Protein AF-A0A9D4KHH5-F1 (afdb_monomer)

Structure (mmCIF, N/CA/C/O backbone):
data_AF-A0A9D4KHH5-F1
#
_entry.id   AF-A0A9D4KHH5-F1
#
loop_
_atom_site.group_PDB
_atom_site.id
_atom_site.type_symbol
_atom_site.label_atom_id
_atom_site.label_alt_id
_atom_site.label_comp_id
_atom_site.label_asym_id
_atom_site.label_entity_id
_atom_site.label_seq_id
_atom_site.pdbx_PDB_ins_code
_atom_site.Cartn_x
_atom_site.Cartn_y
_atom_site.Cartn_z
_atom_site.occupancy
_atom_site.B_iso_or_equiv
_atom_site.auth_seq_id
_atom_site.auth_comp_id
_atom_site.auth_asym_id
_atom_site.auth_atom_id
_atom_site.pdbx_PDB_model_num
ATOM 1 N N . MET A 1 1 ? 0.665 -9.490 40.326 1.00 62.44 1 MET A N 1
ATOM 2 C CA . MET A 1 1 ? 1.681 -9.257 39.270 1.00 62.44 1 MET A CA 1
ATOM 3 C C . MET A 1 1 ? 1.152 -9.661 37.899 1.00 62.44 1 MET A C 1
ATOM 5 O O . MET A 1 1 ? 1.237 -8.865 36.976 1.00 62.44 1 MET A O 1
ATOM 9 N N . GLU A 1 2 ? 0.534 -10.835 37.781 1.00 81.31 2 GLU A N 1
ATOM 10 C CA . GLU A 1 2 ? 0.020 -11.368 36.510 1.00 81.31 2 GLU A CA 1
ATOM 11 C C . GLU A 1 2 ? -1.128 -10.551 35.894 1.00 81.31 2 GLU A C 1
ATOM 13 O O . GLU A 1 2 ? -1.063 -10.208 34.720 1.00 81.31 2 GLU A O 1
ATOM 18 N N . GLN A 1 3 ? -2.098 -10.099 36.699 1.00 80.06 3 GLN A N 1
ATOM 19 C CA . GLN A 1 3 ? -3.195 -9.236 36.224 1.00 80.06 3 GLN A CA 1
ATOM 20 C C . GLN A 1 3 ? -2.710 -7.899 35.640 1.00 80.06 3 GLN A C 1
ATOM 22 O O . GLN A 1 3 ? -3.176 -7.488 34.585 1.00 80.06 3 GLN A O 1
ATOM 27 N N . LYS A 1 4 ? -1.727 -7.242 36.275 1.00 83.12 4 LYS A N 1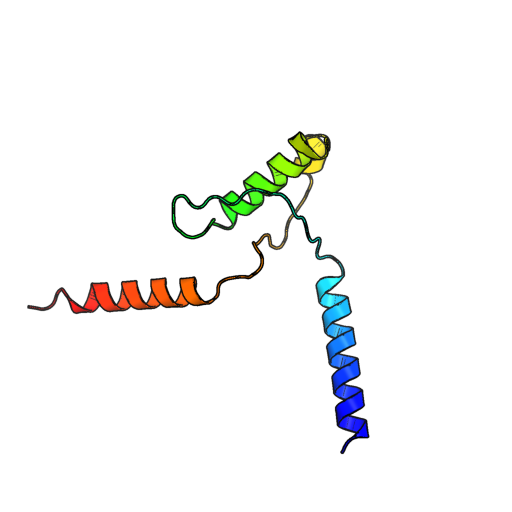
ATOM 28 C CA . LYS A 1 4 ? -1.132 -6.000 35.744 1.00 83.12 4 LYS A CA 1
ATOM 29 C C . LYS A 1 4 ? -0.375 -6.245 34.437 1.00 83.12 4 LYS A C 1
ATOM 31 O O . LYS A 1 4 ? -0.403 -5.412 33.543 1.00 83.12 4 LYS A O 1
ATOM 36 N N . ARG A 1 5 ? 0.293 -7.396 34.316 1.00 86.12 5 ARG A N 1
ATOM 37 C CA . ARG A 1 5 ? 1.005 -7.783 33.094 1.00 86.12 5 ARG A CA 1
ATOM 38 C C . ARG A 1 5 ? 0.033 -8.047 31.941 1.00 86.12 5 ARG A C 1
ATOM 40 O O . ARG A 1 5 ? 0.316 -7.628 30.823 1.00 86.12 5 ARG A O 1
ATOM 47 N N . GLN A 1 6 ? -1.104 -8.681 32.226 1.00 88.56 6 GLN A N 1
ATOM 48 C CA . GLN A 1 6 ? -2.170 -8.881 31.247 1.00 88.56 6 GLN A CA 1
ATOM 49 C C . GLN A 1 6 ? -2.774 -7.545 30.807 1.00 88.56 6 GLN A C 1
ATOM 51 O O . GLN A 1 6 ? -2.826 -7.270 29.615 1.00 88.56 6 GLN A O 1
ATOM 56 N N . GLN A 1 7 ? -3.106 -6.671 31.760 1.00 89.12 7 GLN A N 1
ATOM 57 C CA . GLN A 1 7 ? -3.631 -5.338 31.467 1.00 89.12 7 GLN A CA 1
ATOM 58 C C . GLN A 1 7 ? -2.691 -4.534 30.552 1.00 89.12 7 GLN A C 1
ATOM 60 O O . GLN A 1 7 ? -3.134 -3.968 29.558 1.00 89.12 7 GLN A O 1
ATOM 65 N N . PHE A 1 8 ? -1.382 -4.535 30.827 1.00 89.19 8 PHE A N 1
ATOM 66 C CA . PHE A 1 8 ? -0.417 -3.858 29.956 1.00 89.19 8 PHE A CA 1
ATOM 67 C C . PHE A 1 8 ? -0.302 -4.497 28.571 1.00 89.19 8 PHE A C 1
ATOM 69 O O . PHE A 1 8 ? -0.104 -3.790 27.584 1.00 89.19 8 PHE A O 1
ATOM 76 N N . SER A 1 9 ? -0.423 -5.821 28.474 1.00 91.69 9 SER A N 1
ATOM 77 C CA . SER A 1 9 ? -0.449 -6.506 27.181 1.00 91.69 9 SER A CA 1
ATOM 78 C C . SER A 1 9 ? -1.640 -6.046 26.338 1.00 91.69 9 SER A C 1
ATOM 80 O O . SER A 1 9 ? -1.479 -5.748 25.153 1.00 91.69 9 SER A O 1
ATOM 82 N N . ASP A 1 10 ? -2.811 -5.934 26.961 1.00 90.31 10 ASP A N 1
ATOM 83 C CA . ASP A 1 10 ? -4.045 -5.520 26.298 1.00 90.31 10 ASP A CA 1
ATOM 84 C C . ASP A 1 10 ? -3.983 -4.040 25.881 1.00 90.31 10 ASP A C 1
ATOM 86 O O . ASP A 1 10 ? -4.334 -3.699 24.751 1.00 90.31 10 ASP A O 1
ATOM 90 N N . GLU A 1 11 ? -3.437 -3.165 26.732 1.00 91.12 11 GLU A N 1
ATOM 91 C CA . GLU A 1 11 ? -3.195 -1.752 26.404 1.00 91.12 11 GLU A CA 1
ATOM 92 C C . GLU A 1 11 ? -2.212 -1.590 25.232 1.00 91.12 11 GLU A C 1
ATOM 94 O O . GLU A 1 11 ? -2.457 -0.807 24.311 1.00 91.12 11 GLU A O 1
ATOM 99 N N . ILE A 1 12 ? -1.120 -2.364 25.204 1.00 90.06 12 ILE A N 1
ATOM 100 C CA . ILE A 1 12 ? -0.161 -2.352 24.089 1.00 90.06 12 ILE A CA 1
ATOM 101 C C . ILE A 1 12 ? -0.826 -2.831 22.796 1.00 90.06 12 ILE A C 1
ATOM 103 O O . ILE A 1 12 ? -0.612 -2.236 21.735 1.00 90.06 12 ILE A O 1
ATOM 107 N N . ALA A 1 13 ? -1.619 -3.902 22.859 1.00 85.44 13 ALA A N 1
ATOM 108 C CA . ALA A 1 13 ? -2.347 -4.413 21.703 1.00 85.44 13 ALA A CA 1
ATOM 109 C C . ALA A 1 13 ? -3.340 -3.370 21.172 1.00 85.44 13 ALA A C 1
ATOM 111 O O . ALA A 1 13 ? -3.390 -3.115 19.965 1.00 85.44 13 ALA A O 1
ATOM 112 N N . TYR A 1 14 ? -4.057 -2.702 22.076 1.00 86.62 14 TYR A N 1
ATOM 113 C CA . TYR A 1 14 ? -4.972 -1.623 21.741 1.00 86.62 14 TYR A CA 1
ATOM 114 C C . TYR A 1 14 ? -4.250 -0.458 21.052 1.00 86.62 14 TYR A C 1
ATOM 116 O O . TYR A 1 14 ? -4.635 -0.073 19.946 1.00 86.62 14 TYR A O 1
ATOM 124 N N . LEU A 1 15 ? -3.158 0.052 21.626 1.00 84.38 15 LEU A N 1
ATOM 125 C CA . LEU A 1 15 ? -2.391 1.154 21.035 1.00 84.38 15 LEU A CA 1
ATOM 126 C C . LEU A 1 15 ? -1.823 0.799 19.654 1.00 84.38 15 LEU A C 1
ATOM 128 O O . LEU A 1 15 ? -1.888 1.617 18.736 1.00 84.38 15 LEU A O 1
ATOM 132 N N . LYS A 1 16 ? -1.330 -0.433 19.470 1.00 80.50 16 LYS A N 1
ATOM 133 C CA . LYS A 1 16 ? -0.886 -0.925 18.155 1.00 80.50 16 LYS A CA 1
ATOM 134 C C . LYS A 1 16 ? -2.027 -0.971 17.143 1.00 80.50 16 LYS A C 1
ATOM 136 O O . LYS A 1 16 ? -1.833 -0.593 15.992 1.00 80.50 16 LYS A O 1
ATOM 141 N N . SER A 1 17 ? -3.214 -1.415 17.554 1.00 78.12 17 SER A N 1
ATOM 142 C CA . SER A 1 17 ? -4.376 -1.451 16.660 1.00 78.12 17 SER A CA 1
ATOM 143 C C . SER A 1 17 ? -4.773 -0.050 16.187 1.00 78.12 17 SER A C 1
ATOM 145 O O . SER A 1 17 ? -5.097 0.131 15.017 1.00 78.12 17 SER A O 1
ATOM 147 N N . GLN A 1 18 ? -4.687 0.954 17.070 1.00 78.19 18 GLN A N 1
ATOM 148 C CA . GLN A 1 18 ? -5.002 2.336 16.718 1.00 78.19 18 GLN A CA 1
ATOM 149 C C . GLN A 1 18 ? -3.922 2.958 15.830 1.00 78.19 18 GLN A C 1
ATOM 151 O O . GLN A 1 18 ? -4.263 3.649 14.874 1.00 78.19 18 GLN A O 1
ATOM 156 N N . SER A 1 19 ? -2.637 2.680 16.081 1.00 73.06 19 SER A N 1
ATOM 157 C CA . SER A 1 19 ? -1.556 3.231 15.254 1.00 73.06 19 SER A CA 1
ATOM 158 C C . SER A 1 19 ? -1.506 2.637 13.845 1.00 73.06 19 SER A C 1
ATOM 160 O O . SER A 1 19 ? -1.086 3.315 12.914 1.00 73.06 19 SER A O 1
ATOM 162 N N . MET A 1 20 ? -1.957 1.391 13.665 1.00 74.94 20 MET A N 1
ATOM 163 C CA . MET A 1 20 ? -1.988 0.729 12.356 1.00 74.94 20 MET A CA 1
ATOM 164 C C . MET A 1 20 ? -3.312 0.888 11.608 1.00 74.94 20 MET A C 1
ATOM 166 O O . MET A 1 20 ? -3.428 0.409 10.484 1.00 74.94 20 MET A O 1
ATOM 170 N N . ARG A 1 21 ? -4.310 1.551 12.199 1.00 72.19 21 ARG A N 1
ATOM 171 C CA . ARG A 1 21 ? -5.681 1.593 11.670 1.00 72.19 21 ARG A CA 1
ATOM 172 C C . ARG A 1 21 ? -5.789 2.200 10.269 1.00 72.19 21 ARG A C 1
ATOM 174 O O . ARG A 1 21 ? -6.673 1.813 9.514 1.00 72.19 21 ARG A O 1
ATOM 181 N N . ASN A 1 22 ? -4.871 3.103 9.929 1.00 70.62 22 ASN A N 1
ATOM 182 C CA . ASN A 1 22 ? -4.805 3.761 8.623 1.00 70.62 22 ASN A CA 1
ATOM 183 C C . ASN A 1 22 ? -3.693 3.199 7.722 1.00 70.62 22 ASN A C 1
ATOM 185 O O . ASN A 1 22 ? -3.468 3.716 6.630 1.00 70.62 22 ASN A O 1
ATOM 189 N N . ASN A 1 23 ? -2.985 2.154 8.160 1.00 82.31 23 ASN A N 1
ATOM 190 C CA . ASN A 1 23 ? -1.935 1.546 7.357 1.00 82.31 23 ASN A CA 1
ATOM 191 C C . ASN A 1 23 ? -2.559 0.568 6.364 1.00 82.31 23 ASN A C 1
ATOM 193 O O . ASN A 1 23 ? -3.251 -0.374 6.749 1.00 82.31 23 ASN A O 1
ATOM 197 N N . LEU A 1 24 ? -2.268 0.767 5.082 1.00 85.69 24 LEU A N 1
ATOM 198 C CA . LEU A 1 24 ? -2.629 -0.167 4.023 1.00 85.69 24 LEU A CA 1
ATOM 199 C C . LEU A 1 24 ? -1.415 -1.021 3.662 1.00 85.69 24 LEU A C 1
ATOM 201 O O . LEU A 1 24 ? -0.307 -0.507 3.506 1.00 85.69 24 LEU A O 1
ATOM 205 N N . ILE A 1 25 ? -1.636 -2.326 3.512 1.00 87.81 25 ILE A N 1
ATOM 206 C CA . ILE A 1 25 ? -0.622 -3.262 3.027 1.00 87.81 25 ILE A CA 1
ATOM 207 C C . ILE A 1 25 ? -0.978 -3.615 1.589 1.00 87.81 25 ILE A C 1
ATOM 209 O O . ILE A 1 25 ? -2.046 -4.165 1.328 1.00 87.81 25 ILE A O 1
ATOM 213 N N . LEU A 1 26 ? -0.069 -3.301 0.669 1.00 88.62 26 LEU A N 1
ATOM 214 C CA . LEU A 1 26 ? -0.176 -3.672 -0.737 1.00 88.62 26 LEU A CA 1
ATOM 215 C C . LEU A 1 26 ? 0.905 -4.696 -1.078 1.00 88.62 26 LEU A C 1
ATOM 217 O O . LEU A 1 26 ? 2.046 -4.588 -0.626 1.00 88.62 26 LEU A O 1
ATOM 221 N N . THR A 1 27 ? 0.537 -5.692 -1.875 1.00 89.50 27 THR A N 1
ATOM 222 C CA . THR A 1 27 ? 1.418 -6.781 -2.313 1.00 89.50 27 THR A CA 1
ATOM 223 C C . THR A 1 27 ? 1.459 -6.845 -3.840 1.00 89.50 27 THR A C 1
ATOM 225 O O . THR A 1 27 ? 0.628 -6.247 -4.517 1.00 89.50 27 THR A O 1
ATOM 228 N N . GLY A 1 28 ? 2.455 -7.538 -4.402 1.00 87.44 28 GLY A N 1
ATOM 229 C CA . GLY A 1 28 ? 2.584 -7.692 -5.860 1.00 87.44 28 GLY A CA 1
ATOM 230 C C . GLY A 1 28 ? 3.162 -6.4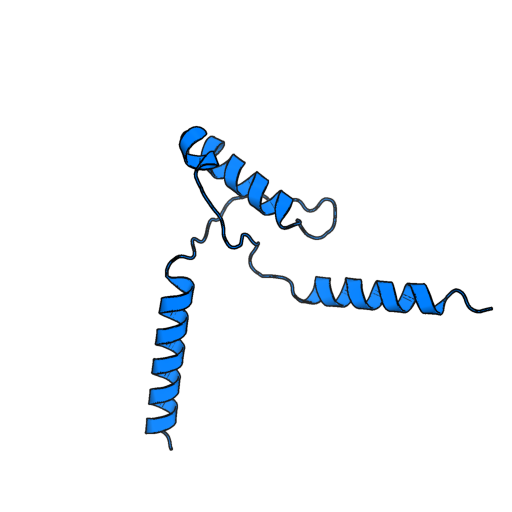76 -6.597 1.00 87.44 28 GLY A C 1
ATOM 231 O O . GLY A 1 28 ? 3.052 -6.389 -7.817 1.00 87.44 28 GLY A O 1
ATOM 232 N N . ILE A 1 29 ? 3.782 -5.538 -5.875 1.00 90.19 29 ILE A N 1
ATOM 233 C CA . ILE A 1 29 ? 4.549 -4.431 -6.458 1.00 90.19 29 ILE A CA 1
ATOM 234 C C . ILE A 1 29 ? 6.012 -4.874 -6.535 1.00 90.19 29 ILE A C 1
ATOM 236 O O . ILE A 1 29 ? 6.622 -5.133 -5.498 1.00 90.19 29 ILE A O 1
ATOM 240 N N . GLU A 1 30 ? 6.587 -4.945 -7.731 1.00 88.25 30 GLU A N 1
ATOM 241 C CA . GLU A 1 30 ? 7.980 -5.371 -7.925 1.00 88.25 30 GLU A CA 1
ATOM 242 C C . GLU A 1 30 ? 8.975 -4.386 -7.288 1.00 88.25 30 GLU A C 1
ATOM 244 O O . GLU A 1 30 ? 8.793 -3.165 -7.348 1.00 88.25 30 GLU A O 1
ATOM 249 N N . GLU A 1 31 ? 10.033 -4.903 -6.664 1.00 83.88 31 GLU A N 1
ATOM 250 C CA . GLU A 1 31 ? 11.088 -4.103 -6.023 1.00 83.88 31 GLU A CA 1
ATOM 251 C C . GLU A 1 31 ? 12.128 -3.617 -7.037 1.00 83.88 31 GLU A C 1
ATOM 253 O O . GLU A 1 31 ? 12.353 -4.240 -8.072 1.00 83.88 31 GLU A O 1
ATOM 258 N N . ASP A 1 32 ? 12.727 -2.451 -6.782 1.00 81.56 32 ASP A N 1
ATOM 259 C CA . ASP A 1 32 ? 13.865 -1.964 -7.564 1.00 81.56 32 ASP A CA 1
ATOM 260 C C . ASP A 1 32 ? 15.158 -2.368 -6.859 1.00 81.56 32 ASP A C 1
ATOM 262 O O . ASP A 1 32 ? 15.609 -1.714 -5.917 1.00 81.56 32 ASP A O 1
ATOM 266 N N . ASN A 1 33 ? 15.749 -3.467 -7.321 1.00 71.81 33 ASN A N 1
ATOM 267 C CA . ASN A 1 33 ? 16.957 -4.031 -6.722 1.00 71.81 33 ASN A CA 1
ATOM 268 C C . ASN A 1 33 ? 18.252 -3.463 -7.320 1.00 71.81 33 ASN A C 1
ATOM 270 O O . ASN A 1 33 ? 19.340 -3.909 -6.956 1.00 71.81 33 ASN A O 1
ATOM 274 N N . SER A 1 34 ? 18.164 -2.458 -8.197 1.00 71.94 34 SER A N 1
ATOM 275 C CA . SER A 1 34 ? 19.314 -1.913 -8.933 1.00 71.94 34 SER A CA 1
ATOM 276 C C . SER A 1 34 ? 20.415 -1.347 -8.025 1.00 71.94 34 SER A C 1
ATOM 278 O O . SER A 1 34 ? 21.579 -1.320 -8.415 1.00 71.94 34 SER A O 1
ATOM 280 N N . GLN A 1 35 ? 20.067 -0.889 -6.814 1.00 60.44 35 GLN A N 1
ATOM 281 C CA . GLN A 1 35 ? 21.004 -0.285 -5.852 1.00 60.44 35 GLN A CA 1
ATOM 282 C C . GLN A 1 35 ? 20.939 -0.914 -4.447 1.00 60.44 35 GLN A C 1
ATOM 284 O O . GLN A 1 35 ? 21.281 -0.280 -3.448 1.00 60.44 35 GLN A O 1
ATOM 289 N N . GLY A 1 36 ? 20.509 -2.173 -4.347 1.00 64.75 36 GLY A N 1
ATOM 290 C CA . GLY A 1 36 ? 20.484 -2.934 -3.093 1.00 64.75 36 GLY A CA 1
ATOM 291 C C . GLY A 1 36 ? 19.252 -2.690 -2.220 1.00 64.75 36 GLY A C 1
ATOM 292 O O . GLY A 1 36 ? 18.661 -3.662 -1.772 1.00 64.75 36 GLY A O 1
ATOM 293 N N . ASN A 1 37 ? 18.830 -1.437 -2.009 1.00 67.88 37 ASN A N 1
ATOM 294 C CA . ASN A 1 37 ? 17.532 -1.123 -1.400 1.00 67.88 37 ASN A CA 1
ATOM 295 C C . ASN A 1 37 ? 16.802 -0.036 -2.180 1.00 67.88 37 ASN A C 1
ATOM 297 O O . ASN A 1 37 ? 17.361 1.024 -2.466 1.00 67.88 37 ASN A O 1
ATOM 301 N N . GLU A 1 38 ? 15.522 -0.278 -2.433 1.00 77.56 38 GLU A N 1
ATOM 302 C CA . GLU A 1 38 ? 14.625 0.704 -3.021 1.00 77.56 38 GLU A CA 1
ATOM 303 C C . GLU A 1 38 ? 14.466 1.904 -2.073 1.00 77.56 38 GLU A C 1
ATOM 305 O O . GLU A 1 38 ? 14.147 1.760 -0.889 1.00 77.56 38 GLU A O 1
ATOM 310 N N . SER A 1 39 ? 14.714 3.113 -2.581 1.00 82.94 39 SER A N 1
ATOM 311 C CA . SER A 1 39 ? 14.507 4.329 -1.795 1.00 82.94 39 SER A CA 1
ATOM 312 C C . SER A 1 39 ? 13.013 4.577 -1.568 1.00 82.94 39 SER A C 1
ATOM 314 O O . SER A 1 39 ? 12.159 4.101 -2.323 1.00 82.94 39 SER A O 1
ATOM 316 N N . GLN A 1 40 ? 12.675 5.372 -0.551 1.00 84.69 40 GLN A N 1
ATOM 317 C CA . GLN A 1 40 ? 11.284 5.754 -0.286 1.00 84.69 40 GLN A CA 1
ATOM 318 C C . GLN A 1 40 ? 10.631 6.423 -1.506 1.00 84.69 40 GLN A C 1
ATOM 320 O O . GLN A 1 40 ? 9.489 6.114 -1.828 1.00 84.69 40 GLN A O 1
ATOM 325 N N . VAL A 1 41 ? 11.372 7.282 -2.216 1.00 86.88 41 VAL A N 1
ATOM 326 C CA . VAL A 1 41 ? 10.887 7.982 -3.417 1.00 86.88 41 VAL A CA 1
ATOM 327 C C . VAL A 1 41 ? 10.534 6.990 -4.526 1.00 86.88 41 VAL A C 1
ATOM 329 O O . VAL A 1 41 ? 9.483 7.108 -5.152 1.00 86.88 41 VAL A O 1
ATOM 332 N N . VAL A 1 42 ? 11.382 5.982 -4.748 1.00 89.19 42 VAL A N 1
ATOM 333 C CA . VAL A 1 42 ? 11.117 4.945 -5.756 1.00 89.19 42 VAL A CA 1
ATOM 334 C C . VAL A 1 42 ? 9.946 4.060 -5.326 1.00 89.19 42 VAL A C 1
ATOM 336 O O . VAL A 1 42 ? 9.074 3.774 -6.143 1.00 89.19 42 VAL A O 1
ATOM 339 N N . THR A 1 43 ? 9.873 3.701 -4.042 1.00 90.19 43 THR A N 1
ATOM 340 C CA . THR A 1 43 ? 8.769 2.900 -3.489 1.00 90.19 43 THR A CA 1
ATOM 341 C C . THR A 1 43 ? 7.426 3.609 -3.673 1.00 90.19 43 THR A C 1
ATOM 343 O O . THR A 1 43 ? 6.457 2.998 -4.119 1.00 90.19 43 THR A O 1
ATOM 346 N N . GLU A 1 44 ? 7.356 4.907 -3.361 1.00 92.94 44 GLU A N 1
ATOM 347 C CA . GLU A 1 44 ? 6.136 5.696 -3.540 1.00 92.94 44 GLU A CA 1
ATOM 348 C C . GLU A 1 44 ? 5.760 5.830 -5.018 1.00 92.94 44 GLU A C 1
ATOM 350 O O . GLU A 1 44 ? 4.596 5.635 -5.367 1.00 92.94 44 GLU A O 1
ATOM 355 N N . ARG A 1 45 ? 6.732 6.107 -5.897 1.00 93.62 45 ARG A N 1
ATOM 356 C CA . ARG A 1 45 ? 6.488 6.184 -7.343 1.00 93.62 45 ARG A CA 1
ATOM 357 C C . ARG A 1 45 ? 5.867 4.888 -7.864 1.00 93.62 45 ARG A C 1
ATOM 359 O O . ARG A 1 45 ? 4.815 4.932 -8.494 1.00 93.62 45 ARG A O 1
ATOM 366 N N . LYS A 1 46 ? 6.463 3.739 -7.537 1.00 93.56 46 LYS A N 1
ATOM 367 C CA . LYS A 1 46 ? 5.941 2.432 -7.952 1.00 93.56 46 LYS A CA 1
ATOM 368 C C . LYS A 1 46 ? 4.581 2.111 -7.357 1.00 93.56 46 LYS A C 1
ATOM 370 O O . LYS A 1 46 ? 3.766 1.474 -8.015 1.00 93.56 46 LYS A O 1
ATOM 375 N N . LEU A 1 47 ? 4.318 2.541 -6.123 1.00 94.44 47 LEU A N 1
ATOM 376 C CA . LEU A 1 47 ? 2.986 2.429 -5.542 1.00 94.44 47 LEU A CA 1
ATOM 377 C C . LEU A 1 47 ? 1.973 3.215 -6.381 1.00 94.44 47 LEU A C 1
ATOM 379 O O . LEU A 1 47 ? 0.957 2.649 -6.769 1.00 94.44 47 LEU A O 1
ATOM 383 N N . ARG A 1 48 ? 2.254 4.481 -6.709 1.00 95.62 48 ARG A N 1
ATOM 384 C CA . ARG A 1 48 ? 1.361 5.313 -7.534 1.00 95.62 48 ARG A CA 1
ATOM 385 C C . ARG A 1 48 ? 1.126 4.702 -8.919 1.00 95.62 48 ARG A C 1
ATOM 387 O O . ARG A 1 48 ? -0.025 4.604 -9.330 1.00 95.62 48 ARG A O 1
ATOM 394 N N . GLU A 1 49 ? 2.181 4.222 -9.577 1.00 95.12 49 GLU A N 1
ATOM 395 C CA . GLU A 1 49 ? 2.096 3.493 -10.854 1.00 95.12 49 GLU A CA 1
ATOM 396 C C . GLU A 1 49 ? 1.241 2.226 -10.724 1.00 95.12 49 GLU A C 1
ATOM 398 O O . GLU A 1 49 ? 0.378 1.958 -11.552 1.00 95.12 49 GLU A O 1
ATOM 403 N N . HIS A 1 50 ? 1.399 1.459 -9.645 1.00 95.00 50 HIS A N 1
ATOM 404 C CA . HIS A 1 50 ? 0.586 0.267 -9.422 1.00 95.00 50 HIS A CA 1
ATOM 405 C C . HIS A 1 50 ? -0.903 0.603 -9.231 1.00 95.00 50 HIS A C 1
ATOM 407 O O . HIS A 1 50 ? -1.771 -0.078 -9.786 1.00 95.00 50 HIS A O 1
ATOM 413 N N . LEU A 1 51 ? -1.212 1.663 -8.476 1.00 95.25 51 LEU A N 1
ATOM 414 C CA . LEU A 1 51 ? -2.586 2.123 -8.264 1.00 95.25 51 LEU A CA 1
ATOM 415 C C . LEU A 1 51 ? -3.256 2.532 -9.587 1.00 95.25 51 LEU A C 1
ATOM 417 O O . LEU A 1 51 ? -4.397 2.140 -9.840 1.00 95.25 51 LEU A O 1
ATOM 421 N N . SER A 1 52 ? -2.558 3.274 -10.447 1.00 96.19 52 SER A N 1
ATOM 422 C CA . SER A 1 52 ? -3.118 3.715 -11.728 1.00 96.19 52 SER A CA 1
ATOM 423 C C . SER A 1 52 ? -3.149 2.595 -12.771 1.00 96.19 52 SER A C 1
ATOM 425 O O . SER A 1 52 ? -4.177 2.344 -13.401 1.00 96.19 52 SER A O 1
ATOM 427 N N . GLU A 1 53 ? -2.054 1.861 -12.947 1.00 94.69 53 GLU A N 1
ATOM 428 C CA . GLU A 1 53 ? -1.909 0.915 -14.051 1.00 94.69 53 GLU A CA 1
ATOM 429 C C . GLU A 1 53 ? -2.560 -0.438 -13.778 1.00 94.69 53 GLU A C 1
ATOM 431 O O . GLU A 1 53 ? -3.161 -1.021 -14.688 1.00 94.69 53 GLU A O 1
ATOM 436 N N . LYS A 1 54 ? -2.433 -0.960 -12.552 1.00 93.31 54 LYS A N 1
ATOM 437 C CA . LYS A 1 54 ? -2.927 -2.299 -12.193 1.00 93.31 54 LYS A CA 1
ATOM 438 C C . LYS A 1 54 ? -4.316 -2.238 -11.585 1.00 93.31 54 LYS A C 1
ATOM 440 O O . LYS A 1 54 ? -5.178 -3.004 -12.006 1.00 93.31 54 LYS A O 1
ATOM 445 N N . LEU A 1 55 ? -4.549 -1.308 -10.658 1.00 92.69 55 LEU A N 1
ATOM 446 C CA . LEU A 1 55 ? -5.856 -1.153 -10.009 1.00 92.69 55 LEU A CA 1
ATOM 447 C C . LEU A 1 55 ? -6.813 -0.224 -10.767 1.00 92.69 55 LEU A C 1
ATOM 449 O O . LEU A 1 55 ? -7.975 -0.122 -10.383 1.00 92.69 55 LEU A O 1
ATOM 453 N N . LYS A 1 56 ? -6.354 0.409 -11.857 1.00 94.69 56 LYS A N 1
ATOM 454 C CA . LYS A 1 56 ? -7.169 1.280 -12.723 1.00 94.69 56 LYS A CA 1
ATOM 455 C C . LYS A 1 56 ? -7.806 2.453 -11.972 1.00 94.69 56 LYS A C 1
ATOM 457 O O . LYS A 1 56 ? -8.870 2.933 -12.360 1.00 94.69 56 LYS A O 1
ATOM 462 N N . ILE A 1 57 ? -7.154 2.925 -10.909 1.00 95.25 57 ILE A N 1
ATOM 463 C CA . ILE A 1 57 ? -7.587 4.121 -10.187 1.00 95.25 57 ILE A CA 1
ATOM 464 C C . ILE A 1 57 ? -7.274 5.348 -11.061 1.00 95.25 57 ILE A C 1
ATOM 466 O O . ILE A 1 57 ? -6.153 5.450 -11.564 1.00 95.25 57 ILE A O 1
ATOM 470 N N . PRO A 1 58 ? -8.221 6.286 -11.256 1.00 96.44 58 PRO A N 1
ATOM 471 C CA . PRO A 1 58 ? -7.977 7.491 -12.044 1.00 96.44 58 PRO A CA 1
ATOM 472 C C . PRO A 1 58 ? -6.771 8.287 -11.535 1.00 96.44 58 PRO A C 1
ATOM 474 O O . PRO A 1 58 ? -6.630 8.494 -10.328 1.00 96.44 58 PRO A O 1
ATOM 477 N N . ASN A 1 59 ? -5.933 8.781 -12.453 1.00 93.38 59 ASN A N 1
ATOM 478 C CA . ASN A 1 59 ? -4.707 9.513 -12.108 1.00 93.38 59 ASN A CA 1
ATOM 479 C C . ASN A 1 59 ? -4.981 10.716 -11.198 1.00 93.38 59 ASN A C 1
ATOM 481 O O . ASN A 1 59 ? -4.275 10.893 -10.215 1.00 93.38 59 ASN A O 1
ATOM 485 N N . GLU A 1 60 ? -6.063 11.458 -11.441 1.00 94.69 60 GLU A N 1
ATOM 486 C CA . GLU A 1 60 ? -6.490 12.585 -10.597 1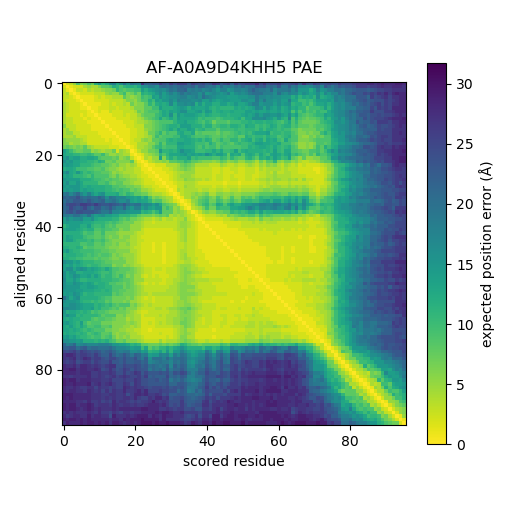.00 94.69 60 GLU A CA 1
ATOM 487 C C . GLU A 1 60 ? -6.711 12.166 -9.133 1.00 94.69 60 GLU A C 1
ATOM 489 O O . GLU A 1 60 ? -6.355 12.881 -8.197 1.00 94.69 60 GLU A O 1
ATOM 494 N N . THR A 1 61 ? -7.261 10.965 -8.918 1.00 94.50 61 THR A N 1
ATOM 495 C CA . THR A 1 61 ? -7.450 10.407 -7.574 1.00 94.50 61 THR A CA 1
ATOM 496 C C . THR A 1 61 ? -6.116 9.987 -6.969 1.00 94.50 61 THR A C 1
ATOM 498 O O . THR A 1 61 ? -5.864 10.286 -5.805 1.00 94.50 61 THR A O 1
ATOM 501 N N . VAL A 1 62 ? -5.248 9.328 -7.746 1.00 94.25 62 VAL A N 1
ATOM 502 C CA . VAL A 1 62 ? -3.917 8.903 -7.280 1.00 94.25 62 VAL A CA 1
ATOM 503 C C . VAL A 1 62 ? -3.062 10.112 -6.897 1.00 94.25 62 VAL A C 1
ATOM 505 O O . VAL A 1 62 ? -2.430 10.091 -5.845 1.00 94.25 62 VAL A O 1
ATOM 508 N N . GLU A 1 63 ? -3.062 11.178 -7.693 1.00 92.44 63 GLU A N 1
ATOM 509 C CA . GLU A 1 63 ? -2.352 12.435 -7.419 1.00 92.44 63 GLU A CA 1
ATOM 510 C C . GLU A 1 63 ? -2.882 13.139 -6.164 1.00 92.44 63 GLU A C 1
ATOM 512 O O . GLU A 1 63 ? -2.102 13.705 -5.396 1.00 92.44 63 GLU A O 1
ATOM 517 N N . GLY A 1 64 ? -4.186 13.027 -5.897 1.00 93.62 64 GLY A N 1
ATOM 518 C CA . GLY A 1 64 ? -4.810 13.521 -4.670 1.00 93.62 64 GLY A CA 1
ATOM 519 C C . GLY A 1 64 ? -4.411 12.764 -3.395 1.00 93.62 64 GLY A C 1
ATOM 520 O O . GLY A 1 64 ? -4.619 13.282 -2.293 1.00 93.62 64 GLY A O 1
ATOM 521 N N . LEU A 1 65 ? -3.823 11.563 -3.500 1.00 92.00 65 LEU A N 1
ATOM 522 C CA . LEU A 1 65 ? -3.400 10.782 -2.335 1.00 92.00 65 LEU A CA 1
ATOM 523 C C . LEU A 1 65 ? -2.170 11.395 -1.658 1.00 92.00 65 LEU A C 1
ATOM 525 O O . LEU A 1 65 ? -1.106 11.573 -2.265 1.00 92.00 65 LEU A O 1
ATOM 529 N N . ARG A 1 66 ? -2.304 11.629 -0.350 1.00 91.19 66 ARG A N 1
ATOM 530 C CA . ARG A 1 66 ? -1.211 12.023 0.541 1.00 91.19 66 ARG A CA 1
ATOM 531 C C . ARG A 1 66 ? -0.751 10.820 1.350 1.00 91.19 66 ARG A C 1
ATOM 533 O O . ARG A 1 66 ? -1.541 10.229 2.081 1.00 91.19 66 ARG A O 1
ATOM 540 N N . PHE A 1 67 ? 0.530 10.490 1.243 1.00 89.38 67 PHE A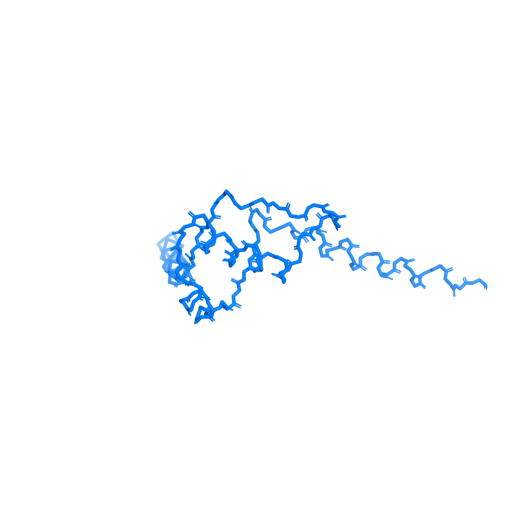 N 1
ATOM 541 C CA . PHE A 1 67 ? 1.146 9.425 2.024 1.00 89.38 67 PHE A CA 1
ATOM 542 C C . PHE A 1 67 ? 2.000 10.031 3.138 1.00 89.38 67 PHE A C 1
ATOM 544 O O . PHE A 1 67 ? 2.926 10.788 2.864 1.00 89.38 67 PHE A O 1
ATOM 551 N N . GLU A 1 68 ? 1.717 9.682 4.394 1.00 87.62 68 GLU A N 1
ATOM 552 C CA . GLU A 1 68 ? 2.580 10.071 5.519 1.00 87.62 68 GLU A CA 1
ATOM 553 C C . GLU A 1 68 ? 3.900 9.287 5.504 1.00 87.62 68 GLU A C 1
ATOM 555 O O . GLU A 1 68 ? 4.967 9.828 5.794 1.00 87.62 68 GLU A O 1
ATOM 560 N N . ARG A 1 69 ? 3.839 7.996 5.145 1.00 86.38 69 ARG A N 1
ATOM 561 C CA . ARG A 1 69 ? 5.008 7.123 5.008 1.00 86.38 69 ARG A CA 1
ATOM 562 C C . ARG A 1 69 ? 4.718 5.964 4.059 1.00 86.38 69 ARG A C 1
ATOM 564 O O . ARG A 1 69 ? 3.720 5.271 4.220 1.00 86.38 69 ARG A O 1
ATOM 571 N N . VAL A 1 70 ? 5.647 5.689 3.145 1.00 89.19 70 VAL A N 1
ATOM 572 C CA . VAL A 1 70 ? 5.621 4.510 2.265 1.00 89.19 70 VAL A CA 1
ATOM 573 C C . VAL A 1 70 ? 6.933 3.753 2.426 1.00 89.19 70 VAL A C 1
ATOM 575 O O . VAL A 1 70 ? 8.002 4.358 2.440 1.00 89.19 70 VAL A O 1
ATOM 578 N N . HIS A 1 71 ? 6.866 2.438 2.619 1.00 87.19 71 HIS A N 1
ATOM 579 C CA . HIS A 1 71 ? 8.052 1.599 2.791 1.00 87.19 71 HIS A CA 1
ATOM 580 C C . HIS A 1 71 ? 7.754 0.135 2.455 1.00 87.19 71 HIS A C 1
ATOM 582 O O . HIS A 1 71 ? 6.609 -0.309 2.534 1.00 87.19 71 HIS A O 1
ATOM 588 N N . ARG A 1 72 ? 8.803 -0.621 2.116 1.00 86.00 72 ARG A N 1
ATOM 589 C CA . ARG A 1 72 ? 8.747 -2.079 1.961 1.00 86.00 72 ARG A CA 1
ATOM 590 C C . ARG A 1 72 ? 8.820 -2.781 3.314 1.00 86.00 72 ARG A C 1
ATOM 592 O O . ARG A 1 72 ? 9.435 -2.281 4.258 1.00 86.00 72 ARG A O 1
ATOM 599 N N . THR A 1 73 ? 8.200 -3.954 3.386 1.00 81.44 73 THR A N 1
ATOM 600 C CA . THR A 1 73 ? 8.252 -4.850 4.547 1.00 81.44 73 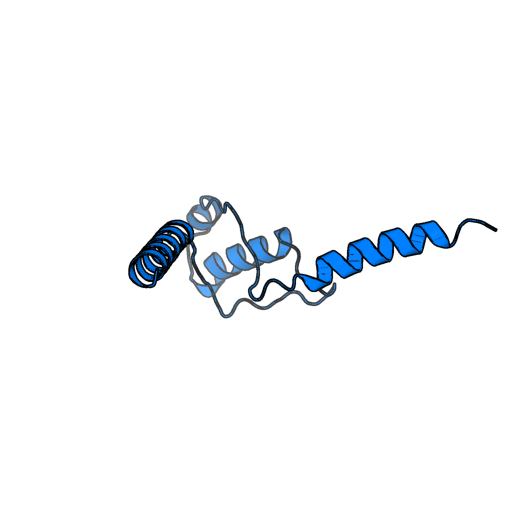THR A CA 1
ATOM 601 C C . THR A 1 73 ? 8.783 -6.213 4.084 1.00 81.44 73 THR A C 1
ATOM 603 O O . THR A 1 73 ? 8.258 -6.723 3.098 1.00 81.44 73 THR A O 1
ATOM 606 N N . PRO A 1 74 ? 9.774 -6.825 4.764 1.00 67.44 74 PRO A N 1
ATOM 607 C CA . PRO A 1 74 ? 10.396 -6.379 6.010 1.00 67.44 74 PRO A CA 1
ATOM 608 C C . PRO A 1 74 ? 11.312 -5.167 5.808 1.00 67.44 74 PRO A C 1
ATOM 610 O O . PRO A 1 74 ? 12.129 -5.126 4.893 1.00 67.44 74 PRO A O 1
ATOM 613 N N . TYR A 1 75 ? 11.207 -4.178 6.699 1.00 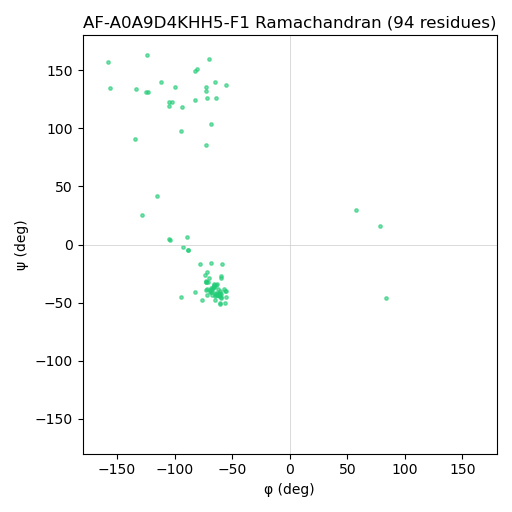57.38 75 TYR A N 1
ATOM 614 C CA . TYR A 1 75 ? 12.157 -3.070 6.722 1.00 57.38 75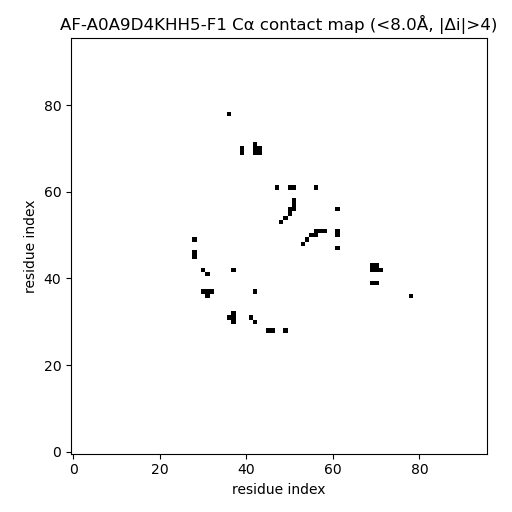 TYR A CA 1
ATOM 615 C C . TYR A 1 75 ? 13.513 -3.618 7.178 1.00 57.38 75 TYR A C 1
ATOM 617 O O . TYR A 1 75 ? 13.703 -3.919 8.360 1.00 57.38 75 TYR A O 1
ATOM 625 N N . ASN A 1 76 ? 14.450 -3.794 6.247 1.00 52.84 76 ASN A N 1
ATOM 626 C CA . ASN A 1 76 ? 15.767 -4.330 6.562 1.00 52.84 76 ASN A CA 1
ATOM 627 C C . ASN A 1 76 ? 16.608 -3.277 7.317 1.00 52.84 76 ASN A C 1
ATOM 629 O O . ASN A 1 76 ? 17.379 -2.516 6.732 1.00 52.84 76 ASN A O 1
ATOM 633 N N . GLN A 1 77 ? 16.456 -3.224 8.647 1.00 43.84 77 GLN A N 1
ATOM 634 C CA . GLN A 1 77 ? 17.169 -2.297 9.543 1.00 43.84 77 GLN A CA 1
ATOM 635 C C . GLN A 1 77 ? 18.705 -2.430 9.466 1.00 43.84 77 GLN A C 1
ATOM 637 O O . GLN A 1 77 ? 19.428 -1.518 9.875 1.00 43.84 77 GLN A O 1
ATOM 642 N N . TYR A 1 78 ? 19.224 -3.534 8.918 1.00 44.75 78 TYR A N 1
ATOM 643 C CA . TYR A 1 78 ? 20.661 -3.772 8.778 1.00 44.75 78 TYR A CA 1
ATOM 644 C C . TYR A 1 78 ? 21.325 -2.897 7.711 1.00 44.75 78 TYR A C 1
ATOM 646 O O . TYR A 1 78 ? 22.514 -2.601 7.823 1.00 44.75 78 TYR A O 1
ATOM 654 N N . ALA A 1 79 ? 20.578 -2.407 6.722 1.00 48.50 79 ALA A N 1
ATOM 655 C CA . ALA A 1 79 ? 21.159 -1.570 5.677 1.00 48.50 79 ALA A CA 1
ATOM 656 C C . ALA A 1 79 ? 21.524 -0.158 6.160 1.00 48.50 79 ALA A C 1
ATOM 658 O O . ALA A 1 79 ? 22.523 0.415 5.724 1.00 48.50 79 ALA A O 1
ATOM 659 N N . VAL A 1 80 ? 20.770 0.384 7.122 1.00 45.12 80 VAL A N 1
ATOM 660 C CA . VAL A 1 80 ? 21.090 1.684 7.735 1.00 45.12 80 VAL A CA 1
ATOM 661 C C . VAL A 1 80 ? 22.368 1.578 8.576 1.00 45.12 80 VAL A C 1
ATOM 663 O O . VAL A 1 80 ? 23.210 2.475 8.539 1.00 45.12 80 VAL A O 1
ATOM 666 N N . ARG A 1 81 ? 22.575 0.447 9.270 1.00 38.00 81 ARG A N 1
ATOM 667 C CA . ARG A 1 81 ? 23.826 0.186 10.003 1.00 38.00 81 ARG A CA 1
ATOM 668 C C . ARG A 1 81 ? 25.028 0.032 9.073 1.00 38.00 81 ARG A C 1
ATOM 670 O O . ARG A 1 81 ? 26.099 0.522 9.418 1.00 38.00 81 ARG A O 1
ATOM 677 N N . PHE A 1 82 ? 24.859 -0.575 7.898 1.00 42.47 82 PHE A N 1
ATOM 678 C CA . PHE A 1 82 ? 25.953 -0.735 6.937 1.00 42.47 82 PHE A CA 1
ATOM 679 C C . PHE A 1 82 ? 26.415 0.611 6.349 1.00 42.47 82 PHE A C 1
ATOM 681 O O . PHE A 1 82 ? 27.614 0.848 6.233 1.00 42.47 82 PHE A O 1
ATOM 688 N N . ASN A 1 83 ? 25.494 1.542 6.069 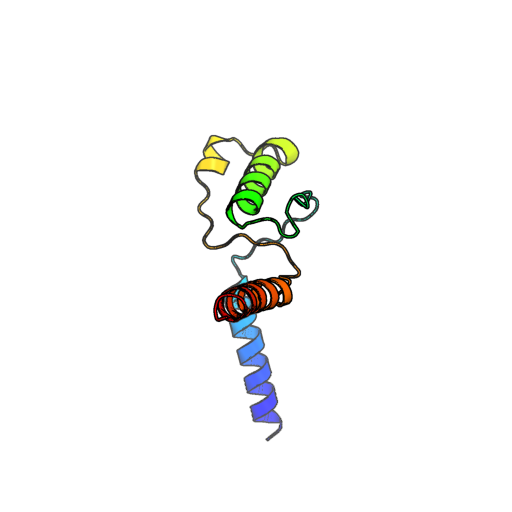1.00 39.94 83 ASN A N 1
ATOM 689 C CA . ASN A 1 83 ? 25.851 2.874 5.555 1.00 39.94 83 ASN A CA 1
ATOM 690 C C . ASN A 1 83 ? 26.532 3.784 6.593 1.00 39.94 83 ASN A C 1
ATOM 692 O O . ASN A 1 83 ? 27.415 4.566 6.228 1.00 39.94 83 ASN A O 1
ATOM 696 N N . LEU A 1 84 ? 26.177 3.659 7.877 1.00 42.31 84 LEU A N 1
ATOM 697 C CA . LEU A 1 84 ? 26.890 4.331 8.973 1.00 42.31 84 LEU A CA 1
ATOM 698 C C . LEU A 1 84 ? 28.295 3.742 9.188 1.00 42.31 84 LEU A C 1
ATOM 700 O O . LEU A 1 84 ? 29.242 4.499 9.390 1.00 42.31 84 LEU A O 1
ATOM 704 N N . LEU A 1 85 ? 28.451 2.415 9.071 1.00 45.66 85 LEU A N 1
ATOM 705 C CA . LEU A 1 85 ? 29.760 1.750 9.139 1.00 45.66 85 LEU A CA 1
ATOM 706 C C . LEU A 1 85 ? 30.666 2.100 7.949 1.00 45.66 85 LEU A C 1
ATOM 708 O O . LEU A 1 85 ? 31.871 2.262 8.112 1.00 45.66 85 LEU A O 1
ATOM 712 N N . MET A 1 86 ? 30.108 2.249 6.746 1.00 48.00 86 MET A N 1
ATOM 713 C CA . MET A 1 86 ? 30.895 2.609 5.562 1.00 48.00 86 MET A CA 1
ATOM 714 C C . MET A 1 86 ? 31.346 4.075 5.575 1.00 48.00 86 MET A C 1
ATOM 716 O O . MET A 1 86 ? 32.441 4.369 5.096 1.00 48.00 86 MET A O 1
ATOM 720 N N . HIS A 1 87 ? 30.559 4.992 6.153 1.00 44.94 87 HIS A N 1
ATOM 721 C CA . HIS A 1 87 ? 31.020 6.366 6.375 1.00 44.94 87 HIS A CA 1
ATOM 722 C C . HIS A 1 87 ? 32.146 6.425 7.412 1.00 44.94 87 HIS A C 1
ATOM 724 O O . HIS A 1 87 ? 33.154 7.076 7.151 1.00 44.94 87 HIS A O 1
ATOM 730 N N . SER A 1 88 ? 32.049 5.703 8.535 1.00 42.28 88 SER A N 1
ATOM 731 C CA . SER A 1 88 ? 33.128 5.692 9.536 1.00 42.28 88 SER A CA 1
ATOM 732 C C . SER A 1 88 ? 34.419 5.039 9.019 1.00 42.28 88 SER A C 1
ATOM 734 O O . SER A 1 88 ? 35.508 5.520 9.325 1.00 42.28 88 SER A O 1
ATOM 736 N N . LEU A 1 89 ? 34.318 4.017 8.160 1.00 44.06 89 LEU A N 1
ATOM 737 C CA . LEU A 1 89 ? 35.473 3.378 7.513 1.00 44.06 89 LEU A CA 1
ATOM 738 C C . LEU A 1 89 ? 36.115 4.227 6.400 1.00 44.06 89 LEU A C 1
ATOM 740 O O . LEU A 1 89 ? 37.307 4.071 6.135 1.00 44.06 89 LEU A O 1
ATOM 744 N N . ARG A 1 90 ? 35.372 5.133 5.746 1.00 43.38 90 ARG A N 1
ATOM 745 C CA . ARG A 1 90 ? 35.956 6.065 4.758 1.00 43.38 90 ARG A CA 1
ATOM 746 C C . ARG A 1 90 ? 36.791 7.166 5.409 1.00 43.38 90 ARG A C 1
ATOM 748 O O . ARG A 1 90 ? 37.798 7.553 4.827 1.00 43.38 90 ARG A O 1
ATOM 755 N N . PHE A 1 91 ? 36.436 7.617 6.613 1.00 45.00 91 PHE A N 1
ATOM 756 C CA . PHE A 1 91 ? 37.215 8.634 7.332 1.00 45.00 91 PHE A CA 1
ATOM 757 C C . PHE A 1 91 ? 38.485 8.086 8.002 1.00 45.00 91 PHE A C 1
ATOM 759 O O . PHE A 1 91 ? 39.377 8.866 8.319 1.00 45.00 91 PHE A O 1
ATOM 766 N N . SER A 1 92 ? 38.625 6.766 8.185 1.00 46.56 92 SER A N 1
ATOM 767 C CA . SER A 1 92 ? 39.810 6.186 8.839 1.00 46.56 92 SER A CA 1
ATOM 768 C C . SER A 1 92 ? 40.971 5.858 7.889 1.00 46.56 92 SER A C 1
ATOM 770 O O . SER A 1 92 ? 42.014 5.411 8.357 1.00 46.56 92 SER A O 1
ATOM 772 N N . LYS A 1 93 ? 40.810 6.023 6.566 1.00 46.47 93 LYS A N 1
ATOM 773 C CA . LYS A 1 93 ? 41.842 5.687 5.560 1.00 46.47 93 LYS A CA 1
ATOM 774 C C . LYS A 1 93 ? 42.566 6.891 4.946 1.00 46.47 93 LYS A C 1
ATOM 776 O O . LYS A 1 93 ? 43.399 6.694 4.069 1.00 46.47 93 LYS A O 1
ATOM 781 N N . THR A 1 94 ? 42.305 8.114 5.405 1.00 49.62 94 THR A N 1
ATOM 782 C CA . THR A 1 94 ? 42.976 9.336 4.913 1.00 49.62 94 THR A CA 1
ATOM 783 C C . THR A 1 94 ? 43.819 10.022 5.989 1.00 49.62 94 THR A C 1
ATOM 785 O O . THR A 1 94 ? 43.801 11.243 6.111 1.00 49.62 94 THR A O 1
ATOM 788 N N . ALA A 1 95 ? 44.542 9.237 6.785 1.00 48.22 95 ALA A N 1
ATOM 789 C CA . ALA A 1 95 ? 45.610 9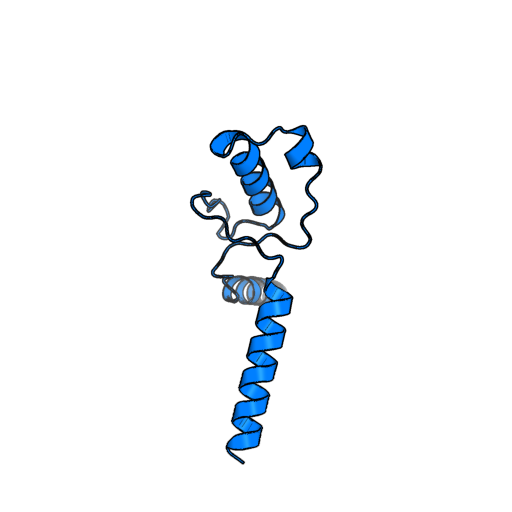.730 7.647 1.00 48.22 95 ALA A CA 1
ATOM 790 C C . ALA A 1 95 ? 46.817 8.793 7.503 1.00 48.22 95 ALA A C 1
ATOM 792 O O . ALA A 1 95 ? 46.916 7.755 8.158 1.00 48.22 95 ALA A O 1
ATOM 793 N N . SER A 1 96 ? 47.696 9.127 6.566 1.00 41.25 96 SER A N 1
ATOM 794 C CA . SER A 1 96 ? 49.084 8.667 6.484 1.00 41.25 96 SER A CA 1
ATOM 795 C C . SER A 1 96 ? 49.920 9.845 6.026 1.00 41.25 96 SER A C 1
ATOM 797 O O . SER A 1 96 ? 49.418 10.582 5.146 1.00 41.25 96 SER A O 1
#

Radius of gyration: 20.17 Å; Cα contacts (8 Å, |Δi|>4): 29; chains: 1; bounding box: 57×25×53 Å

Foldseek 3Di:
DVVVVVVVVVVVVVVVCVVCVPPDDDDDQDADPVPPHDDQVRQLVSVLCCCCPVVVDDNVVSVVDDDPGGDDPPPPPVVVVVVVVVVVVVVVPPDD

pLDDT: mean 76.67, std 18.75, range [38.0, 96.44]

Secondary structure (DSSP, 8-state):
-HHHHHHHHHHHHHHHHHHTTT------PPP--TTSS--HHHHHHHHHHHHHHTS---HHHHHH---S----SS--THHHHHHHHHHHHHHTTS--

Solvent-accessible surface area (backbone atoms only — not comparable to full-atom values): 6187 Å² total; per-residue (Å²): 114,67,67,62,54,50,50,51,50,53,51,51,52,50,54,52,52,62,73,46,67,82,65,81,89,86,78,94,74,86,79,56,66,90,74,77,60,63,48,53,69,56,50,44,51,52,48,52,49,43,41,35,72,72,69,63,42,56,62,74,59,58,70,68,60,81,76,95,77,61,79,71,83,81,69,66,68,63,59,61,55,51,56,54,51,52,53,58,57,60,69,69,74,80,80,131

Nearest PDB structures (foldseek):
  4w8y-assembly1_A  TM=8.429E-01  e=2.296E+00  Pyrococcus furiosus DSM 3638

Mean predicted aligned error: 12.54 Å

Organism: Dreissena polymorpha (NCBI:txid45954)

Sequence (96 aa):
MEQKRQQFSDEIAYLKSQSMRNNLILTGIEEDNSQGNESQVVTERKLREHLSEKLKIPNETVEGLRFERVHRTPYNQYAVRFNLLMHSLRFSKTAS